Protein AF-A0A1N6IG06-F1 (afdb_monomer_lite)

Radius of gyration: 13.68 Å; chains: 1; bounding box: 32×29×38 Å

Structure (mmCIF, N/CA/C/O backbone):
data_AF-A0A1N6IG06-F1
#
_entry.id   AF-A0A1N6IG06-F1
#
loop_
_atom_site.group_PDB
_atom_site.id
_atom_site.type_symbol
_atom_site.label_atom_id
_atom_site.label_alt_id
_atom_site.label_comp_id
_atom_site.label_asym_id
_atom_site.label_entity_id
_atom_site.label_seq_id
_atom_site.pdbx_PDB_ins_code
_atom_site.Cartn_x
_atom_site.Cartn_y
_atom_site.Cartn_z
_atom_site.occupancy
_atom_site.B_iso_or_equiv
_atom_site.auth_seq_id
_atom_site.auth_comp_id
_atom_site.auth_asym_id
_atom_site.auth_atom_id
_atom_site.pdbx_PDB_model_num
ATOM 1 N N . MET A 1 1 ? 10.650 4.944 13.642 1.00 57.78 1 MET A N 1
ATOM 2 C CA . MET A 1 1 ? 10.786 3.535 14.084 1.00 57.78 1 MET A CA 1
ATOM 3 C C . MET A 1 1 ? 9.540 2.705 13.784 1.00 57.78 1 MET A C 1
ATOM 5 O O . MET A 1 1 ? 9.712 1.611 13.272 1.00 57.78 1 MET A O 1
ATOM 9 N N . ALA A 1 2 ? 8.315 3.197 14.027 1.00 65.06 2 ALA A N 1
ATOM 10 C CA . ALA A 1 2 ? 7.088 2.453 13.696 1.00 65.06 2 ALA A CA 1
ATOM 11 C C . ALA A 1 2 ? 6.899 2.204 12.183 1.00 65.06 2 ALA A C 1
ATOM 13 O O . ALA A 1 2 ? 6.514 1.107 11.794 1.00 65.06 2 ALA A O 1
ATOM 14 N N . ASP A 1 3 ? 7.242 3.186 11.344 1.00 76.62 3 ASP A N 1
ATOM 15 C CA . ASP A 1 3 ? 7.084 3.079 9.886 1.00 76.62 3 ASP A CA 1
ATOM 16 C C . ASP A 1 3 ? 7.951 1.967 9.274 1.00 76.62 3 ASP A C 1
ATOM 18 O O . ASP A 1 3 ? 7.457 1.203 8.454 1.00 76.62 3 ASP A O 1
ATOM 22 N N . ASN A 1 4 ? 9.210 1.809 9.709 1.00 82.06 4 ASN A N 1
ATOM 23 C CA . ASN A 1 4 ? 10.072 0.728 9.208 1.00 82.06 4 ASN A CA 1
ATOM 24 C C . ASN A 1 4 ? 9.489 -0.648 9.527 1.00 82.06 4 ASN A C 1
ATOM 26 O O . ASN A 1 4 ? 9.347 -1.458 8.624 1.00 82.06 4 ASN A O 1
ATOM 30 N N . LYS A 1 5 ? 9.051 -0.869 10.772 1.00 88.25 5 LYS A N 1
ATOM 31 C CA . LYS A 1 5 ? 8.489 -2.163 11.173 1.00 88.25 5 LYS A CA 1
ATOM 32 C C . LYS A 1 5 ? 7.259 -2.544 10.342 1.00 88.25 5 LYS A C 1
ATOM 34 O O . LYS A 1 5 ? 7.057 -3.713 10.044 1.00 88.25 5 LYS A O 1
ATOM 39 N N . LEU A 1 6 ? 6.426 -1.569 9.975 1.00 90.06 6 LEU A N 1
ATOM 40 C CA . LEU A 1 6 ? 5.242 -1.824 9.155 1.00 90.06 6 LEU A CA 1
ATOM 41 C C . LEU A 1 6 ? 5.601 -2.135 7.692 1.00 90.06 6 LEU A C 1
ATOM 43 O O . LEU A 1 6 ? 4.911 -2.934 7.066 1.00 90.06 6 LEU A O 1
ATOM 47 N N . LEU A 1 7 ? 6.678 -1.543 7.160 1.00 90.94 7 LEU A N 1
ATOM 48 C CA . LEU A 1 7 ? 7.210 -1.911 5.843 1.00 90.94 7 LEU A CA 1
ATOM 49 C C . LEU A 1 7 ? 7.809 -3.307 5.840 1.00 90.94 7 LEU A C 1
ATOM 51 O O . LEU A 1 7 ? 7.550 -4.035 4.894 1.00 90.94 7 LEU A O 1
ATOM 55 N N . ASP A 1 8 ?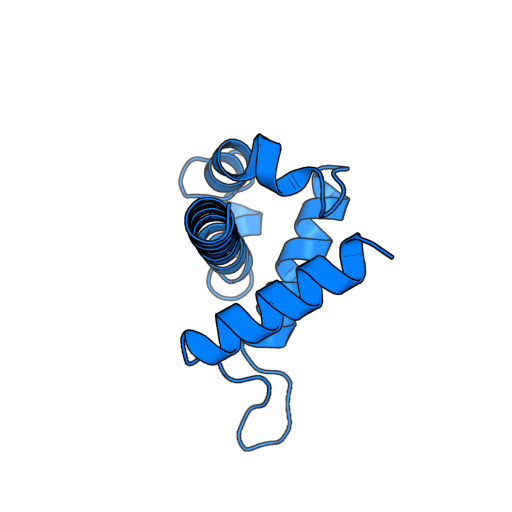 8.557 -3.670 6.882 1.00 92.06 8 ASP A N 1
ATOM 56 C CA . ASP A 1 8 ? 9.171 -4.995 6.996 1.00 92.06 8 ASP A CA 1
ATOM 57 C C . ASP A 1 8 ? 8.080 -6.082 7.013 1.00 92.06 8 ASP A C 1
ATOM 59 O O . ASP A 1 8 ? 8.134 -7.042 6.252 1.00 92.06 8 ASP A O 1
ATOM 63 N N . LEU A 1 9 ? 7.005 -5.870 7.783 1.00 93.25 9 LEU A N 1
ATOM 64 C CA . LEU A 1 9 ? 5.845 -6.771 7.797 1.00 93.25 9 LEU A CA 1
ATOM 65 C C . LEU A 1 9 ? 5.116 -6.827 6.448 1.00 93.25 9 LEU A C 1
ATOM 67 O O . LEU A 1 9 ? 4.624 -7.879 6.044 1.00 93.25 9 LEU A O 1
ATOM 71 N N . PHE A 1 10 ? 5.014 -5.696 5.750 1.00 94.38 10 PHE A N 1
ATOM 72 C CA . PHE A 1 10 ? 4.411 -5.674 4.421 1.00 94.3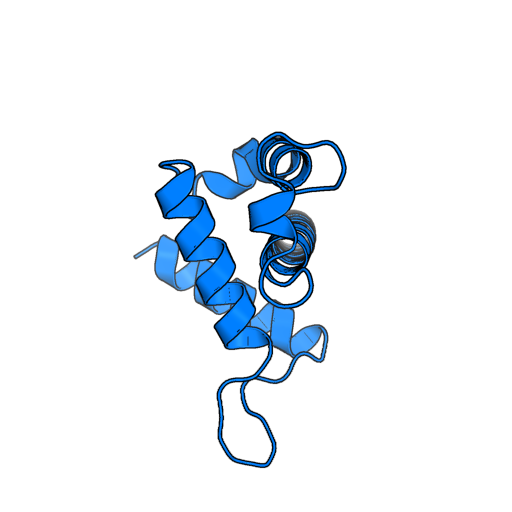8 10 PHE A CA 1
ATOM 73 C C . PHE A 1 10 ? 5.291 -6.388 3.389 1.00 94.38 10 PHE A C 1
ATOM 75 O O . PHE A 1 10 ? 4.777 -7.073 2.509 1.00 94.38 10 PHE A O 1
ATOM 82 N N . GLU A 1 11 ? 6.610 -6.252 3.501 1.00 94.38 11 GLU A N 1
ATOM 83 C CA . GLU A 1 11 ? 7.585 -6.960 2.680 1.00 94.38 11 GLU A CA 1
ATOM 84 C C . GLU A 1 11 ? 7.451 -8.475 2.850 1.00 94.38 11 GLU A C 1
ATOM 86 O O . GLU A 1 11 ? 7.279 -9.179 1.854 1.00 94.38 11 GLU A O 1
ATOM 91 N N . GLU A 1 12 ? 7.434 -8.956 4.095 1.00 94.00 12 GLU A N 1
ATOM 92 C CA . GLU A 1 12 ? 7.190 -10.364 4.427 1.00 94.00 12 GLU A CA 1
ATOM 93 C C . GLU A 1 12 ? 5.853 -10.851 3.851 1.00 94.00 12 GLU A C 1
ATOM 95 O O . GLU A 1 12 ? 5.807 -11.867 3.162 1.00 94.00 12 GLU A O 1
ATOM 100 N N . PHE A 1 13 ? 4.777 -10.074 4.016 1.00 95.00 13 PHE A N 1
ATOM 101 C CA . PHE A 1 13 ? 3.467 -10.406 3.451 1.00 95.00 13 PHE A CA 1
ATOM 102 C C . PHE A 1 13 ? 3.487 -10.547 1.921 1.00 95.00 13 PHE A C 1
ATOM 104 O O . PHE A 1 13 ? 2.836 -11.433 1.360 1.00 95.00 13 PHE A O 1
ATOM 111 N N . LEU A 1 14 ? 4.215 -9.678 1.213 1.00 94.50 14 LEU A N 1
ATOM 112 C CA . LEU A 1 14 ? 4.331 -9.774 -0.241 1.00 94.50 14 LEU A CA 1
ATOM 113 C C . LEU A 1 14 ? 5.112 -11.027 -0.659 1.00 94.50 14 LEU A C 1
ATOM 115 O O . LEU A 1 14 ? 4.741 -11.670 -1.643 1.00 94.50 14 LEU A O 1
ATOM 119 N N . ILE A 1 15 ? 6.159 -11.386 0.082 1.00 94.00 15 ILE A N 1
ATOM 120 C CA . ILE A 1 15 ? 6.926 -12.614 -0.155 1.00 94.00 15 ILE A CA 1
ATOM 121 C C . ILE A 1 15 ? 6.034 -13.845 0.057 1.00 94.00 15 ILE A C 1
ATOM 123 O O . ILE A 1 15 ? 6.008 -14.722 -0.806 1.00 94.00 15 ILE A O 1
ATOM 127 N N . ASP A 1 16 ? 5.228 -13.863 1.120 1.00 92.31 16 ASP A N 1
ATOM 128 C CA . ASP A 1 16 ? 4.261 -14.933 1.407 1.00 92.31 16 ASP A CA 1
ATOM 129 C C . ASP A 1 16 ? 3.171 -15.050 0.330 1.00 92.31 16 ASP A C 1
ATOM 131 O O . ASP A 1 16 ? 2.704 -16.144 0.011 1.00 92.31 16 ASP A O 1
ATOM 135 N N . CYS A 1 17 ? 2.804 -13.933 -0.306 1.00 90.06 17 CYS A N 1
ATOM 136 C CA . CYS A 1 17 ? 1.921 -13.919 -1.476 1.00 90.06 17 CYS A CA 1
ATOM 137 C C . CYS A 1 17 ? 2.595 -14.429 -2.768 1.00 90.06 17 CYS A C 1
ATOM 139 O O . CYS A 1 17 ? 1.947 -14.478 -3.816 1.00 90.06 17 CYS A O 1
ATOM 141 N N . GLY A 1 18 ? 3.883 -14.785 -2.722 1.00 92.56 18 GLY A N 1
ATOM 142 C CA . GLY A 1 18 ? 4.656 -15.306 -3.849 1.00 92.56 18 GLY A CA 1
ATOM 143 C C . GLY A 1 18 ? 5.320 -14.237 -4.722 1.00 92.56 18 GLY A C 1
ATOM 144 O O . GLY A 1 18 ? 5.808 -14.554 -5.810 1.00 92.56 18 GLY A O 1
ATOM 145 N N . TYR A 1 19 ? 5.353 -12.972 -4.291 1.00 92.00 19 TYR A N 1
ATOM 146 C CA . TYR A 1 19 ? 6.064 -11.925 -5.024 1.00 92.00 19 TYR A CA 1
ATOM 147 C C . TYR A 1 19 ? 7.576 -12.030 -4.805 1.00 92.00 19 TYR A C 1
ATOM 149 O O . TYR A 1 19 ? 8.060 -12.250 -3.699 1.00 92.00 19 TYR A O 1
ATOM 157 N N . SER A 1 20 ? 8.354 -11.825 -5.868 1.00 88.62 20 SER A N 1
ATOM 158 C CA . SER A 1 20 ? 9.817 -11.896 -5.787 1.00 88.62 20 SER A CA 1
ATOM 159 C C . SER A 1 20 ? 10.439 -10.555 -5.387 1.00 88.62 20 SER A C 1
ATOM 161 O O . SER A 1 20 ? 10.015 -9.494 -5.860 1.00 88.62 20 SER A O 1
ATOM 163 N N . GLN A 1 21 ? 11.503 -10.604 -4.581 1.00 89.00 21 GLN A N 1
ATOM 164 C CA . GLN A 1 21 ? 12.350 -9.444 -4.268 1.00 89.00 21 GLN A CA 1
ATOM 165 C C . GLN A 1 21 ? 13.295 -9.092 -5.421 1.00 89.00 21 GLN A C 1
ATOM 167 O O . GLN A 1 21 ? 13.454 -7.920 -5.766 1.00 89.00 21 GLN A O 1
ATOM 172 N N . VAL A 1 22 ? 13.869 -10.110 -6.068 1.00 88.50 22 VAL A N 1
ATOM 173 C CA . VAL A 1 22 ? 14.809 -9.970 -7.186 1.00 88.50 22 VAL A CA 1
ATOM 174 C C . VAL A 1 22 ? 14.357 -10.777 -8.398 1.00 88.50 22 VAL A C 1
ATOM 176 O O . VAL A 1 22 ? 13.670 -11.789 -8.283 1.00 88.50 22 VAL A O 1
ATOM 179 N N . THR A 1 23 ? 14.726 -10.302 -9.579 1.00 85.56 23 THR A N 1
ATOM 180 C CA . THR A 1 23 ? 14.626 -11.053 -10.836 1.00 85.56 23 THR A CA 1
ATOM 181 C C . THR A 1 23 ? 15.813 -12.019 -10.965 1.00 85.56 23 THR A C 1
ATOM 183 O O . THR A 1 23 ? 16.831 -11.811 -10.299 1.00 85.56 23 THR A O 1
ATOM 186 N N . PRO A 1 24 ? 15.761 -13.029 -11.857 1.00 81.56 24 PRO A N 1
ATOM 187 C CA . PRO A 1 24 ? 16.904 -13.915 -12.115 1.00 81.56 24 PRO A CA 1
ATOM 188 C C . PRO A 1 24 ? 18.194 -13.179 -12.517 1.00 81.56 24 PRO A C 1
ATOM 190 O O . PRO A 1 24 ? 19.289 -13.689 -12.310 1.00 81.56 24 PRO A O 1
ATOM 193 N N . SER A 1 25 ? 18.073 -11.966 -13.064 1.00 83.69 25 SER A N 1
ATOM 194 C CA . SER A 1 25 ? 19.195 -11.096 -13.444 1.00 83.69 25 SER A CA 1
ATOM 195 C C . SER A 1 25 ? 19.694 -10.187 -12.309 1.00 83.69 25 SER A C 1
ATOM 197 O O . SER A 1 25 ? 20.507 -9.303 -12.558 1.00 83.69 25 SER A O 1
ATOM 199 N N . GLY A 1 26 ? 19.197 -10.355 -11.078 1.00 81.38 26 GLY A N 1
ATOM 200 C CA . GLY A 1 26 ? 19.619 -9.581 -9.904 1.00 81.38 26 GLY A CA 1
ATOM 201 C C . GLY A 1 26 ? 19.006 -8.181 -9.784 1.00 81.38 26 GLY A C 1
ATOM 202 O O . GLY A 1 26 ? 19.393 -7.420 -8.902 1.00 81.38 26 GLY A O 1
ATOM 203 N N . LEU A 1 27 ? 18.046 -7.821 -10.644 1.00 84.00 27 LEU A N 1
ATOM 204 C CA . LEU A 1 27 ? 17.359 -6.525 -10.578 1.00 84.00 27 LEU A CA 1
ATOM 205 C C . LEU A 1 27 ? 16.168 -6.557 -9.604 1.00 84.00 27 LEU A C 1
ATOM 207 O O . LEU A 1 27 ? 15.530 -7.609 -9.497 1.00 84.00 27 LEU A O 1
ATOM 211 N N . PRO A 1 28 ? 15.810 -5.423 -8.966 1.00 82.19 28 PRO A N 1
ATOM 212 C CA . PRO A 1 28 ? 14.621 -5.312 -8.121 1.00 82.19 28 PRO A CA 1
ATOM 213 C C . PRO A 1 28 ? 13.343 -5.756 -8.847 1.00 82.19 28 PRO A C 1
ATOM 215 O O . PRO A 1 28 ? 13.011 -5.245 -9.918 1.00 82.19 28 PRO A O 1
ATOM 218 N N . SER A 1 29 ? 12.619 -6.700 -8.251 1.00 89.44 29 SER A N 1
ATOM 219 C CA . SER A 1 29 ? 11.359 -7.228 -8.781 1.00 89.44 29 SER A CA 1
ATOM 220 C C . SER A 1 29 ? 10.158 -6.570 -8.083 1.00 89.44 29 SER A C 1
ATOM 222 O O . SER A 1 29 ? 10.192 -5.380 -7.772 1.00 89.44 29 SER A O 1
ATOM 224 N N . THR A 1 30 ? 9.069 -7.306 -7.872 1.00 90.25 30 THR A N 1
ATOM 225 C CA . THR A 1 30 ? 7.758 -6.746 -7.516 1.00 90.25 30 THR A CA 1
ATOM 226 C C . THR A 1 30 ? 7.708 -6.208 -6.086 1.00 90.25 30 THR A C 1
ATOM 228 O O . THR A 1 30 ? 7.156 -5.133 -5.862 1.00 90.25 30 THR A O 1
ATOM 231 N N . VAL A 1 31 ? 8.329 -6.900 -5.127 1.00 93.19 31 VAL A N 1
ATOM 232 C CA . VAL A 1 31 ? 8.329 -6.498 -3.708 1.00 93.19 31 VAL A CA 1
ATOM 233 C C . VAL A 1 31 ? 8.894 -5.079 -3.501 1.00 93.19 31 VAL A C 1
ATOM 235 O O . VAL A 1 31 ? 8.154 -4.208 -3.033 1.00 93.19 31 VAL A O 1
ATOM 238 N N . PRO A 1 32 ? 10.142 -4.766 -3.911 1.00 91.69 32 PRO A N 1
ATOM 239 C CA . PRO A 1 32 ? 10.692 -3.420 -3.736 1.00 91.69 32 PRO A CA 1
ATOM 240 C C . PRO A 1 32 ? 9.939 -2.357 -4.549 1.00 91.69 32 PRO A C 1
ATOM 242 O O . PRO A 1 32 ? 9.845 -1.206 -4.117 1.00 91.69 32 PRO A O 1
ATOM 245 N N . GLN A 1 33 ? 9.359 -2.721 -5.700 1.00 92.81 33 GLN A N 1
ATOM 246 C CA . GLN A 1 33 ? 8.527 -1.803 -6.484 1.00 92.81 33 GLN A CA 1
ATOM 247 C C . GLN A 1 33 ? 7.255 -1.403 -5.731 1.00 92.81 33 GLN A C 1
ATOM 249 O O . GLN A 1 33 ? 6.893 -0.224 -5.726 1.00 92.81 33 GLN A O 1
ATOM 254 N N . TYR A 1 34 ? 6.599 -2.351 -5.061 1.00 94.88 34 TYR A N 1
ATOM 255 C CA . TYR A 1 34 ? 5.380 -2.083 -4.299 1.00 94.88 34 TYR A CA 1
ATOM 256 C C . TYR A 1 34 ? 5.677 -1.247 -3.056 1.00 94.88 34 TYR A C 1
ATOM 258 O O . TYR A 1 34 ? 4.988 -0.257 -2.816 1.00 94.88 34 TYR A O 1
ATOM 266 N N . ILE A 1 35 ? 6.752 -1.556 -2.327 1.00 94.44 35 ILE A N 1
ATOM 267 C CA . ILE A 1 35 ? 7.210 -0.743 -1.189 1.00 94.44 35 ILE A CA 1
ATOM 268 C C . ILE A 1 35 ? 7.463 0.707 -1.620 1.00 94.44 35 ILE A C 1
ATOM 270 O O . ILE A 1 35 ? 7.014 1.650 -0.963 1.00 94.44 35 ILE A O 1
ATOM 274 N N . HIS A 1 36 ? 8.152 0.905 -2.747 1.00 93.62 36 HIS A N 1
ATOM 275 C CA . HIS A 1 36 ? 8.418 2.241 -3.281 1.00 93.62 36 HIS A CA 1
ATOM 276 C C . HIS A 1 36 ? 7.140 2.973 -3.701 1.00 93.62 36 HIS A C 1
ATOM 278 O O . HIS A 1 36 ? 7.001 4.171 -3.454 1.00 93.62 36 HIS A O 1
ATOM 284 N N . ALA A 1 37 ? 6.186 2.262 -4.305 1.00 94.69 37 ALA A N 1
ATOM 285 C CA . ALA A 1 37 ? 4.899 2.830 -4.684 1.00 94.69 37 ALA A CA 1
ATOM 286 C C . ALA A 1 37 ? 4.102 3.318 -3.464 1.00 94.69 37 ALA A C 1
ATOM 288 O O . ALA A 1 37 ? 3.586 4.434 -3.491 1.00 94.69 37 ALA A O 1
ATOM 289 N N . ILE A 1 38 ? 4.060 2.541 -2.376 1.00 95.25 38 ILE A N 1
ATOM 290 C CA . ILE A 1 38 ? 3.383 2.950 -1.137 1.00 95.25 38 ILE A CA 1
ATOM 291 C C . ILE A 1 38 ? 4.027 4.205 -0.543 1.00 95.25 38 ILE A C 1
ATOM 293 O O . ILE A 1 38 ? 3.315 5.159 -0.233 1.00 95.25 38 ILE A O 1
ATOM 297 N N . LYS A 1 39 ? 5.363 4.258 -0.462 1.00 94.25 39 LYS A N 1
ATOM 298 C CA . LYS A 1 39 ? 6.082 5.452 0.018 1.00 94.25 39 LYS A CA 1
ATOM 299 C C . LYS A 1 39 ? 5.746 6.693 -0.810 1.00 94.25 39 LYS A C 1
ATOM 301 O O . LYS A 1 39 ? 5.412 7.732 -0.252 1.00 94.25 39 LYS A O 1
ATOM 306 N N . LYS A 1 40 ? 5.741 6.567 -2.140 1.00 94.00 40 LYS A N 1
ATOM 307 C CA . LYS A 1 40 ? 5.351 7.665 -3.037 1.00 94.00 40 LYS A CA 1
ATOM 308 C C . LYS A 1 40 ? 3.925 8.150 -2.797 1.00 94.00 40 LYS A C 1
ATOM 310 O O . LYS A 1 40 ? 3.680 9.351 -2.865 1.00 94.00 40 LYS A O 1
ATOM 315 N N . VAL A 1 41 ? 2.985 7.241 -2.543 1.00 95.06 41 VAL A N 1
ATOM 316 C CA . VAL A 1 41 ? 1.597 7.620 -2.245 1.00 95.06 41 VAL A CA 1
ATOM 317 C C . VAL A 1 41 ? 1.506 8.314 -0.888 1.00 95.06 41 VAL A C 1
ATOM 319 O O . VAL A 1 41 ? 0.834 9.337 -0.790 1.00 95.06 41 VAL A O 1
ATOM 322 N N . CYS A 1 42 ? 2.218 7.824 0.131 1.00 94.50 42 CYS A N 1
ATOM 323 C CA . CYS A 1 42 ? 2.338 8.502 1.423 1.00 94.50 42 CYS A CA 1
ATOM 324 C C . CYS A 1 42 ? 2.807 9.955 1.257 1.00 94.50 42 CYS A C 1
ATOM 326 O O . CYS A 1 42 ? 2.150 10.873 1.751 1.00 94.50 42 CYS A O 1
ATOM 328 N N . ASP A 1 43 ? 3.867 10.173 0.478 1.00 94.44 43 ASP A N 1
ATOM 329 C CA . ASP A 1 43 ? 4.390 11.512 0.195 1.00 94.44 43 ASP A CA 1
ATOM 330 C C . ASP A 1 43 ? 3.376 12.376 -0.579 1.00 94.44 43 ASP A C 1
ATOM 332 O O . ASP A 1 43 ? 3.149 13.540 -0.239 1.00 94.44 43 ASP A O 1
ATOM 336 N N . ALA A 1 44 ? 2.718 11.805 -1.594 1.00 94.06 44 ALA 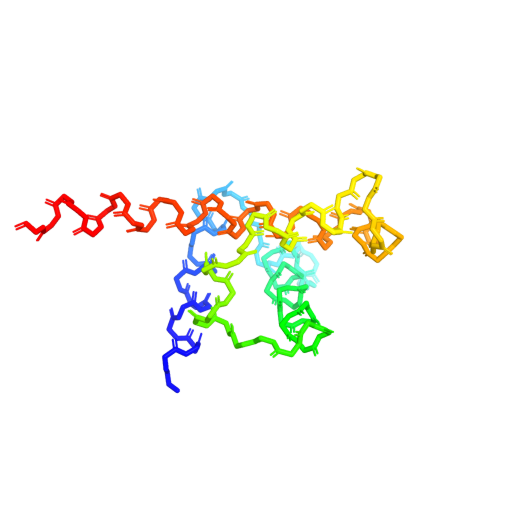A N 1
ATOM 337 C CA . ALA A 1 44 ? 1.760 12.512 -2.447 1.00 94.06 44 ALA A CA 1
ATOM 338 C C . ALA A 1 44 ? 0.450 12.888 -1.730 1.00 94.06 44 ALA A C 1
ATOM 340 O O . ALA A 1 44 ? -0.156 13.910 -2.055 1.00 94.06 44 ALA A O 1
ATOM 341 N N . GLU A 1 45 ? -0.009 12.069 -0.782 1.00 94.75 45 GLU A N 1
ATOM 342 C CA . GLU A 1 45 ? -1.203 12.329 0.036 1.00 94.75 45 GLU A CA 1
ATOM 343 C C . GLU A 1 45 ? -0.869 13.045 1.352 1.00 94.75 45 GLU A C 1
ATOM 345 O O . GLU A 1 45 ? -1.781 13.417 2.089 1.00 94.75 45 GLU A O 1
ATOM 350 N N . ARG A 1 46 ? 0.423 13.258 1.651 1.00 94.25 46 ARG A N 1
ATOM 351 C CA . ARG A 1 46 ? 0.920 13.791 2.931 1.00 94.25 46 ARG A CA 1
ATOM 352 C C . ARG A 1 46 ? 0.408 12.996 4.136 1.00 94.25 46 ARG A C 1
ATOM 354 O O . ARG A 1 46 ? 0.020 13.565 5.157 1.00 94.25 46 ARG A O 1
ATOM 361 N N . VAL A 1 47 ? 0.419 11.672 4.014 1.00 93.56 47 VAL A N 1
ATOM 362 C CA . VAL A 1 47 ? 0.068 10.735 5.088 1.00 93.56 47 VAL A CA 1
ATOM 363 C C . VAL A 1 47 ? 1.289 9.906 5.454 1.00 93.56 47 VAL A C 1
ATOM 365 O O . VAL A 1 47 ? 2.099 9.568 4.596 1.00 93.56 47 VAL A O 1
ATOM 368 N N . SER A 1 48 ? 1.434 9.555 6.727 1.00 91.94 48 SER A N 1
ATOM 369 C CA . SER A 1 48 ? 2.476 8.622 7.141 1.00 91.94 48 SER A CA 1
ATOM 370 C C . SER A 1 48 ? 2.020 7.187 6.912 1.00 91.94 48 SER A C 1
ATOM 372 O O . SER A 1 48 ? 0.829 6.891 6.786 1.00 91.94 48 SER A O 1
ATOM 374 N N . LEU A 1 49 ? 2.975 6.265 6.892 1.00 90.81 49 LEU A N 1
ATOM 375 C CA . LEU A 1 49 ? 2.677 4.859 6.660 1.00 90.81 49 LEU A CA 1
ATOM 376 C C . LEU A 1 49 ? 1.758 4.267 7.743 1.00 90.81 49 LEU A C 1
ATOM 378 O O . LEU A 1 49 ? 0.909 3.435 7.444 1.00 90.81 49 LEU A O 1
ATOM 382 N N . ILE A 1 50 ? 1.877 4.741 8.987 1.00 90.06 50 ILE A N 1
ATOM 383 C CA . ILE A 1 50 ? 1.006 4.346 10.105 1.00 90.06 50 ILE A CA 1
ATOM 384 C C . ILE A 1 50 ? -0.410 4.935 10.023 1.00 90.06 50 ILE A C 1
ATOM 386 O O . ILE A 1 50 ? -1.335 4.385 10.621 1.00 90.06 50 ILE A O 1
ATOM 390 N N . THR A 1 51 ? -0.607 6.061 9.326 1.00 91.50 51 THR A N 1
ATOM 391 C CA . THR A 1 51 ? -1.937 6.672 9.170 1.00 91.50 51 THR A CA 1
ATOM 392 C C . THR A 1 51 ? -2.628 6.238 7.888 1.00 91.50 51 THR A C 1
ATOM 394 O O . THR A 1 51 ? -3.857 6.197 7.875 1.00 91.50 51 THR A O 1
ATOM 397 N N . LEU A 1 52 ? -1.870 5.827 6.867 1.00 92.94 52 LEU A N 1
ATOM 398 C CA . LEU A 1 52 ? -2.393 5.294 5.610 1.00 92.94 52 LEU A CA 1
ATOM 399 C C . LEU A 1 52 ? -3.453 4.184 5.807 1.00 92.94 52 LEU A C 1
ATOM 401 O O . LEU A 1 52 ? -4.505 4.284 5.180 1.00 92.94 52 LEU A O 1
ATOM 405 N N . PRO A 1 53 ? -3.286 3.192 6.708 1.00 93.25 53 PRO A N 1
ATOM 406 C CA . PRO A 1 53 ? -4.306 2.180 6.997 1.00 93.25 53 PRO A CA 1
ATOM 407 C C . PRO A 1 53 ? -5.687 2.742 7.353 1.00 93.25 53 PRO A C 1
ATOM 409 O O . PRO A 1 53 ? -6.700 2.130 7.037 1.00 93.25 53 PRO A O 1
ATOM 412 N N . LYS A 1 54 ? -5.754 3.920 7.987 1.00 93.12 54 LYS A N 1
ATOM 413 C CA . LYS A 1 54 ? -7.020 4.536 8.422 1.00 93.12 54 LYS A CA 1
ATOM 414 C C . LYS A 1 54 ? -7.834 5.105 7.261 1.00 93.12 54 LYS A C 1
ATOM 416 O O . LYS A 1 54 ? -9.033 5.320 7.407 1.00 93.12 54 LYS A O 1
ATOM 421 N N . CYS A 1 55 ? -7.187 5.387 6.135 1.00 94.81 55 CYS A N 1
ATOM 422 C CA . CYS A 1 55 ? -7.813 5.962 4.948 1.00 94.81 55 CYS A CA 1
ATOM 423 C C . CYS A 1 55 ? -7.541 5.145 3.679 1.00 94.81 55 CYS A C 1
ATOM 425 O O . CYS A 1 55 ? -7.837 5.625 2.584 1.00 94.81 55 CYS A O 1
ATOM 427 N N . ILE A 1 56 ? -7.018 3.919 3.805 1.00 95.38 56 ILE A N 1
ATOM 428 C CA . ILE A 1 56 ? -6.537 3.125 2.670 1.00 95.38 56 ILE A CA 1
ATOM 429 C C . ILE A 1 56 ? -7.621 2.910 1.613 1.00 95.38 56 ILE A C 1
ATOM 431 O O . ILE A 1 56 ? -7.348 3.095 0.434 1.00 95.38 56 ILE A O 1
ATOM 435 N N . ASP A 1 57 ? -8.869 2.657 2.011 1.00 94.88 57 ASP A N 1
ATOM 436 C CA . ASP A 1 57 ? -9.984 2.480 1.072 1.00 94.88 57 ASP A CA 1
ATOM 437 C C . ASP A 1 57 ? -10.275 3.742 0.250 1.00 94.88 57 ASP A C 1
ATOM 439 O O . ASP A 1 57 ? -10.634 3.668 -0.926 1.00 94.88 57 ASP A O 1
ATOM 443 N N . GLN A 1 58 ? -10.122 4.921 0.859 1.00 96.19 58 GLN A N 1
ATOM 444 C CA . GLN A 1 58 ? -10.300 6.196 0.164 1.00 96.19 58 GLN A CA 1
ATOM 445 C C . GLN A 1 58 ? -9.138 6.443 -0.796 1.00 96.19 58 GLN A C 1
ATOM 447 O O . GLN A 1 58 ? -9.362 6.847 -1.933 1.00 96.19 58 GLN A O 1
ATOM 452 N N . ILE A 1 59 ? -7.909 6.156 -0.360 1.00 96.56 59 ILE A N 1
ATOM 453 C CA . ILE A 1 59 ? -6.723 6.273 -1.207 1.00 96.56 59 ILE A CA 1
ATOM 454 C C . ILE A 1 59 ? -6.815 5.313 -2.393 1.00 96.56 59 ILE A C 1
ATOM 456 O O . ILE A 1 59 ? -6.645 5.754 -3.521 1.00 96.56 59 ILE A O 1
ATOM 460 N N . VAL A 1 60 ? -7.178 4.044 -2.192 1.00 96.75 60 VAL A N 1
ATOM 461 C CA . VAL A 1 60 ? -7.384 3.088 -3.292 1.00 96.75 60 VAL A CA 1
ATOM 462 C C . VAL A 1 60 ? -8.362 3.662 -4.315 1.00 96.75 60 VAL A C 1
ATOM 464 O O . VAL A 1 60 ? -8.010 3.743 -5.486 1.00 96.75 60 VAL A O 1
ATOM 467 N N . LYS A 1 61 ? -9.529 4.168 -3.891 1.00 96.69 61 LYS A N 1
ATOM 468 C CA . LYS A 1 61 ? -10.522 4.774 -4.801 1.00 96.69 61 LYS A CA 1
ATOM 469 C C . LYS A 1 61 ? -9.979 5.950 -5.615 1.00 96.69 61 LYS A C 1
ATOM 471 O O . LYS A 1 61 ? -10.363 6.103 -6.767 1.00 96.69 61 LYS A O 1
ATOM 476 N N . LYS A 1 62 ? -9.094 6.775 -5.047 1.00 96.69 62 LYS A N 1
ATOM 477 C CA . LYS A 1 62 ? -8.479 7.897 -5.777 1.00 96.69 62 LYS A CA 1
ATOM 478 C C . LYS A 1 62 ? -7.565 7.432 -6.908 1.00 96.69 62 LYS A C 1
ATOM 480 O O . LYS A 1 62 ? -7.506 8.103 -7.931 1.00 96.69 62 LYS A O 1
ATOM 485 N N . TYR A 1 63 ? -6.837 6.334 -6.715 1.00 96.88 63 TYR A N 1
ATOM 486 C CA . TYR A 1 63 ? -5.857 5.821 -7.682 1.00 96.88 63 TYR A CA 1
ATOM 487 C C . TYR A 1 63 ? -6.428 4.719 -8.587 1.00 96.88 63 TYR A C 1
ATOM 489 O O . TYR A 1 63 ? -5.779 4.346 -9.563 1.00 96.88 63 TYR A O 1
ATOM 497 N N . ASP A 1 64 ? -7.606 4.178 -8.273 1.00 95.88 64 ASP A N 1
ATOM 498 C CA . ASP A 1 64 ? -8.290 3.184 -9.100 1.00 95.88 64 ASP A CA 1
ATOM 499 C C . ASP A 1 64 ? -8.986 3.823 -10.313 1.00 95.88 64 ASP A C 1
ATOM 501 O O . ASP A 1 64 ? -8.982 5.043 -10.499 1.00 95.88 64 ASP A O 1
ATOM 505 N N . VAL A 1 65 ? -9.584 2.982 -11.156 1.00 94.44 65 VAL A N 1
ATOM 506 C CA . VAL A 1 65 ? -10.345 3.417 -12.336 1.00 94.44 65 VAL A CA 1
ATOM 507 C C . VAL A 1 65 ? -11.486 4.362 -11.936 1.00 94.44 65 VAL A C 1
ATOM 509 O O . VAL A 1 65 ? -12.296 4.037 -11.070 1.00 94.44 65 VAL A O 1
ATOM 512 N N . GLY A 1 66 ? -11.563 5.522 -12.591 1.00 93.00 66 GLY A N 1
ATOM 513 C CA . GLY A 1 66 ? -12.523 6.590 -12.311 1.00 93.00 66 GLY A CA 1
ATOM 514 C C . GLY A 1 66 ? -12.104 7.545 -11.188 1.00 93.00 66 GLY A C 1
ATOM 515 O O . GLY A 1 66 ? -12.850 8.475 -10.880 1.00 93.00 66 GLY A O 1
ATOM 516 N N . GLY A 1 67 ? -10.939 7.334 -10.569 1.00 95.00 67 GLY A N 1
ATOM 517 C CA . GLY A 1 67 ? -10.408 8.185 -9.509 1.00 95.00 67 GLY A CA 1
ATOM 518 C C . GLY A 1 67 ? -9.629 9.404 -10.019 1.00 95.00 67 GLY A C 1
ATOM 519 O O . GLY A 1 67 ? -9.077 9.411 -11.119 1.00 95.00 67 GLY A O 1
ATOM 520 N N . GLU A 1 68 ? -9.511 10.436 -9.177 1.00 95.69 68 GLU A N 1
ATOM 521 C CA . GLU A 1 68 ? -8.780 11.681 -9.491 1.00 95.69 68 GLU A CA 1
ATOM 522 C C . GLU A 1 68 ? -7.286 11.473 -9.817 1.00 95.69 68 GLU A C 1
ATOM 524 O O . GLU A 1 68 ? -6.663 12.312 -10.468 1.00 95.69 68 GLU A O 1
ATOM 529 N N . LYS A 1 69 ? -6.704 10.349 -9.384 1.00 95.31 69 LYS A N 1
ATOM 530 C CA . LYS A 1 69 ? -5.299 9.963 -9.578 1.00 95.31 69 LYS A CA 1
ATOM 531 C C . LYS A 1 69 ? -5.149 8.655 -10.358 1.00 95.31 69 LYS A C 1
ATOM 533 O O . LYS A 1 69 ? -4.087 8.034 -10.306 1.00 95.31 69 LYS A O 1
ATOM 538 N N . GLU A 1 70 ? -6.160 8.261 -11.134 1.00 94.94 70 GLU A N 1
ATOM 539 C CA . GLU A 1 70 ? -6.141 7.048 -11.965 1.00 94.94 70 GLU A CA 1
ATOM 540 C C . GLU A 1 70 ? -4.879 6.949 -12.841 1.00 94.94 70 GLU A C 1
ATOM 542 O O . GLU A 1 70 ? -4.243 5.897 -12.917 1.00 94.94 70 GLU A O 1
ATOM 547 N N . LEU A 1 71 ? -4.472 8.055 -13.478 1.00 93.62 71 LEU A N 1
ATOM 548 C CA . LEU A 1 71 ? -3.283 8.084 -14.338 1.00 93.62 71 LEU A CA 1
ATOM 549 C C . LEU A 1 71 ? -2.001 7.735 -13.573 1.00 93.62 71 LEU A C 1
ATOM 551 O O . LEU A 1 71 ? -1.132 7.054 -14.113 1.00 93.62 71 LEU A O 1
ATOM 555 N N . VAL A 1 72 ? -1.895 8.172 -12.315 1.00 93.88 72 VAL A N 1
ATOM 556 C CA . VAL A 1 72 ? -0.779 7.821 -11.427 1.00 93.88 72 VAL A CA 1
ATOM 557 C C . VAL A 1 72 ? -0.900 6.361 -10.992 1.00 93.88 72 VAL A C 1
ATOM 559 O O . VAL A 1 72 ? 0.083 5.628 -11.028 1.00 93.88 72 VAL A O 1
ATOM 562 N N . GLY A 1 73 ? -2.113 5.910 -10.660 1.00 91.81 73 GLY A N 1
ATOM 563 C CA . GLY A 1 73 ? -2.408 4.517 -10.321 1.00 91.81 73 GLY A CA 1
ATOM 564 C C . GLY A 1 73 ? -1.969 3.524 -11.401 1.00 91.81 73 GLY A C 1
ATOM 565 O O . GLY A 1 73 ? -1.391 2.483 -11.084 1.00 91.81 73 GLY A O 1
ATOM 566 N N . LYS A 1 74 ? -2.175 3.880 -12.675 1.00 93.06 74 LYS A N 1
ATOM 567 C CA . LYS A 1 74 ? -1.821 3.082 -13.863 1.00 93.06 74 LYS A CA 1
ATOM 568 C C . LYS A 1 74 ? -0.328 3.076 -14.216 1.00 93.06 74 LYS A C 1
ATOM 570 O O . LYS A 1 74 ? 0.080 2.306 -15.090 1.00 93.06 74 LYS A O 1
ATOM 575 N N . GLN A 1 75 ? 0.506 3.886 -13.561 1.00 91.19 75 GLN A N 1
ATOM 576 C CA . GLN A 1 75 ? 1.941 3.932 -13.856 1.00 91.19 75 GLN A CA 1
ATOM 577 C C . GLN A 1 75 ? 2.627 2.583 -13.621 1.00 91.19 75 GLN A C 1
ATOM 579 O O . GLN A 1 75 ? 2.308 1.850 -12.683 1.00 91.19 75 GLN A O 1
ATOM 584 N N . GLY A 1 76 ? 3.599 2.272 -14.486 1.00 83.75 76 GLY A N 1
ATOM 585 C CA . GLY A 1 76 ? 4.373 1.034 -14.400 1.00 83.75 76 GLY A CA 1
ATOM 5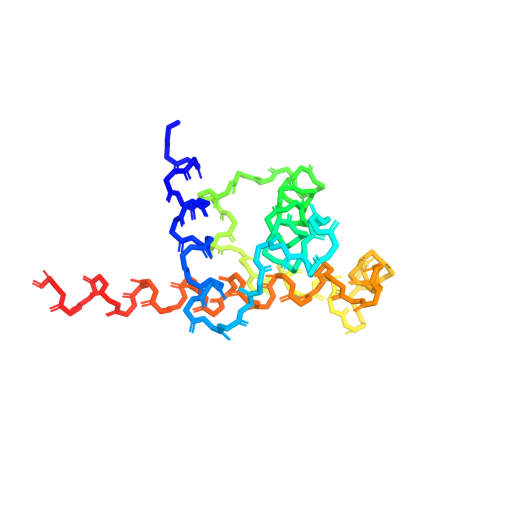86 C C . GLY A 1 76 ? 3.483 -0.202 -14.483 1.00 83.75 76 GLY A C 1
ATOM 587 O O . GLY A 1 76 ? 3.585 -1.073 -13.632 1.00 83.75 76 GLY A O 1
ATOM 588 N N . HIS A 1 77 ? 2.566 -0.254 -15.452 1.00 89.44 77 HIS A N 1
ATOM 589 C CA . HIS A 1 77 ? 1.630 -1.373 -15.613 1.00 89.44 77 HIS A CA 1
ATOM 590 C C . HIS A 1 77 ? 0.734 -1.584 -14.374 1.00 89.44 77 HIS A C 1
ATOM 592 O O . HIS A 1 77 ? 0.611 -2.685 -13.835 1.00 89.44 77 HIS A O 1
ATOM 598 N N . SER A 1 78 ? 0.121 -0.493 -13.903 1.00 92.31 78 SER A N 1
ATOM 599 C CA . SER A 1 78 ? -0.752 -0.479 -12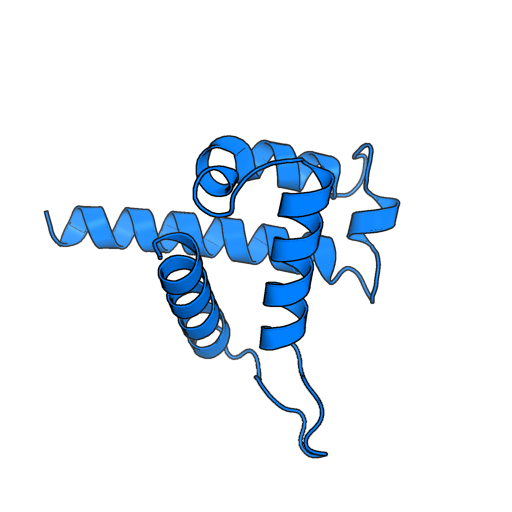.718 1.00 92.31 78 SER A CA 1
ATOM 600 C C . SER A 1 78 ? -0.050 -0.851 -11.407 1.00 92.31 78 SER A C 1
ATOM 602 O O . SER A 1 78 ? -0.699 -1.279 -10.453 1.00 92.31 78 SER A O 1
ATOM 604 N N . THR A 1 79 ? 1.273 -0.667 -11.328 1.00 93.44 79 THR A N 1
ATOM 605 C CA . THR A 1 79 ? 2.061 -0.981 -10.125 1.00 93.44 79 THR A CA 1
ATOM 606 C C . THR A 1 79 ? 1.545 -0.232 -8.902 1.00 93.44 79 THR A C 1
ATOM 608 O O . THR A 1 79 ? 1.402 -0.834 -7.844 1.00 93.44 79 THR A O 1
ATOM 611 N N . VAL A 1 80 ? 1.220 1.059 -9.035 1.00 95.00 80 VAL A N 1
ATOM 612 C CA . VAL A 1 80 ? 0.804 1.882 -7.888 1.00 95.00 80 VAL A CA 1
ATOM 613 C C . VAL A 1 80 ? -0.536 1.415 -7.326 1.00 95.00 80 VAL A C 1
ATOM 615 O O . VAL A 1 80 ? -0.641 1.170 -6.125 1.00 95.00 80 VAL A O 1
ATOM 618 N N . ILE A 1 81 ? -1.550 1.234 -8.178 1.00 96.88 81 ILE A N 1
ATOM 619 C CA . ILE A 1 81 ? -2.859 0.770 -7.705 1.00 96.88 81 ILE A CA 1
ATOM 620 C C . ILE A 1 81 ? -2.802 -0.669 -7.175 1.00 96.88 81 ILE A C 1
ATOM 622 O O . ILE A 1 81 ? -3.433 -0.974 -6.163 1.00 96.88 81 ILE A O 1
ATOM 626 N N . ASN A 1 82 ? -2.009 -1.546 -7.796 1.00 96.25 82 ASN A N 1
ATOM 627 C CA . ASN A 1 82 ? -1.850 -2.922 -7.326 1.00 96.25 82 ASN A CA 1
ATOM 628 C C . ASN A 1 82 ? -1.142 -2.973 -5.968 1.00 96.25 82 ASN A C 1
ATOM 630 O O . ASN A 1 82 ? -1.577 -3.713 -5.087 1.00 96.25 82 ASN A O 1
ATOM 634 N N . ALA A 1 83 ? -0.116 -2.142 -5.762 1.00 95.88 83 ALA A N 1
ATOM 635 C CA . ALA A 1 83 ? 0.544 -2.011 -4.469 1.00 95.88 83 ALA A CA 1
ATOM 636 C C . ALA A 1 83 ? -0.438 -1.542 -3.386 1.00 95.88 83 ALA A C 1
ATOM 638 O O . ALA A 1 83 ? -0.485 -2.137 -2.313 1.00 95.88 83 ALA A O 1
ATOM 639 N N . LEU A 1 84 ? -1.269 -0.531 -3.675 1.00 96.56 84 LEU A N 1
ATOM 640 C CA . LEU A 1 84 ? -2.277 -0.026 -2.733 1.00 96.56 84 LEU A CA 1
ATOM 641 C C . LEU A 1 84 ? -3.324 -1.083 -2.366 1.00 96.56 84 LEU A C 1
ATOM 643 O O . LEU A 1 84 ? -3.661 -1.223 -1.192 1.00 96.56 84 LEU A O 1
ATOM 647 N N . LYS A 1 85 ? -3.808 -1.854 -3.347 1.00 96.31 85 LYS A N 1
ATOM 648 C CA . LYS A 1 85 ? -4.747 -2.963 -3.111 1.00 96.31 85 LYS A CA 1
ATOM 649 C C . LYS A 1 85 ? -4.118 -4.045 -2.231 1.00 96.31 85 LYS A C 1
ATOM 651 O O . LYS A 1 85 ? -4.721 -4.436 -1.235 1.00 96.31 85 LYS A O 1
ATOM 656 N N . ARG A 1 86 ? -2.872 -4.442 -2.517 1.00 96.25 86 ARG A N 1
ATOM 657 C CA . ARG A 1 86 ? -2.135 -5.404 -1.681 1.00 96.25 86 ARG A CA 1
ATOM 658 C C . ARG A 1 86 ? -1.862 -4.889 -0.279 1.00 96.25 86 ARG A C 1
ATOM 660 O O . ARG A 1 86 ? -1.957 -5.657 0.670 1.00 96.25 86 ARG A O 1
ATOM 667 N N . TYR A 1 87 ? -1.583 -3.600 -0.132 1.00 96.12 87 TYR A N 1
ATOM 668 C CA . TYR A 1 87 ? -1.434 -2.991 1.182 1.00 96.12 87 TYR A CA 1
ATOM 669 C C . TYR A 1 87 ? -2.755 -3.006 1.965 1.00 96.12 87 TYR A C 1
ATOM 671 O O . TYR A 1 87 ? -2.756 -3.3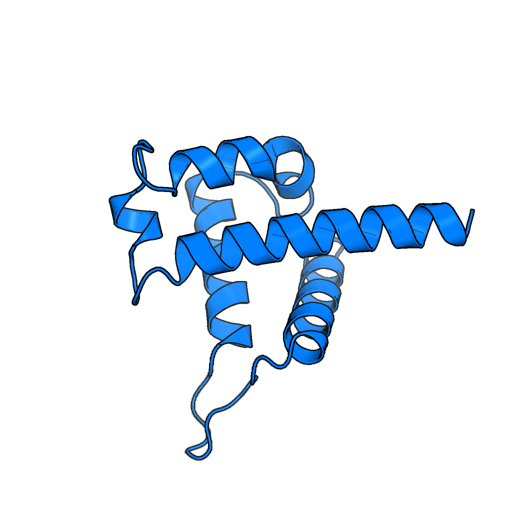21 3.149 1.00 96.12 87 TYR A O 1
ATOM 679 N N . ALA A 1 88 ? -3.896 -2.748 1.318 1.00 96.00 88 ALA A N 1
ATOM 680 C CA . ALA A 1 88 ? -5.208 -2.863 1.959 1.00 96.00 88 ALA A CA 1
ATOM 681 C C . ALA A 1 88 ? -5.494 -4.296 2.450 1.00 96.00 88 ALA A C 1
ATOM 683 O O . ALA A 1 88 ? -5.950 -4.487 3.579 1.00 96.00 88 ALA A O 1
ATOM 684 N N . GLU A 1 89 ? -5.182 -5.305 1.629 1.00 95.94 89 GLU A N 1
ATOM 685 C CA . GLU A 1 89 ? -5.294 -6.720 2.007 1.00 95.94 89 GLU A CA 1
ATOM 686 C C . GLU A 1 89 ? -4.382 -7.073 3.188 1.00 95.94 89 GLU A C 1
ATOM 688 O O . GLU A 1 89 ? -4.842 -7.683 4.152 1.00 95.94 89 GLU A O 1
ATOM 693 N N . PHE A 1 90 ? -3.125 -6.624 3.153 1.00 95.50 90 PHE A N 1
ATOM 694 C CA . PHE A 1 90 ? -2.170 -6.784 4.249 1.00 95.50 90 PHE A CA 1
ATOM 695 C C . PHE A 1 90 ? -2.705 -6.211 5.566 1.00 95.50 90 PHE A C 1
ATOM 697 O O . PHE A 1 90 ? -2.707 -6.899 6.583 1.00 95.50 90 PHE A O 1
ATOM 704 N N . ILE A 1 91 ? -3.212 -4.974 5.559 1.00 94.25 91 ILE A N 1
ATOM 705 C CA . ILE A 1 91 ? -3.761 -4.333 6.763 1.00 94.25 91 ILE A CA 1
ATOM 706 C C . ILE A 1 91 ? -4.951 -5.115 7.321 1.00 94.25 91 ILE A C 1
ATOM 708 O O . ILE A 1 91 ? -5.089 -5.248 8.542 1.00 94.25 91 ILE A O 1
ATOM 712 N N . LYS A 1 92 ? -5.801 -5.660 6.446 1.00 93.31 92 LYS A N 1
ATOM 713 C CA . LYS A 1 92 ? -6.916 -6.508 6.863 1.00 93.31 92 LYS A CA 1
ATOM 714 C C . LYS A 1 92 ? -6.418 -7.799 7.518 1.00 93.31 92 LYS A C 1
ATOM 716 O O . LYS A 1 92 ? -6.860 -8.107 8.623 1.00 93.31 92 LYS A O 1
ATOM 721 N N . ALA A 1 93 ? -5.473 -8.496 6.887 1.00 92.81 93 ALA A N 1
ATOM 722 C CA . ALA A 1 93 ? -4.883 -9.723 7.419 1.00 92.81 93 ALA A CA 1
ATOM 723 C C . ALA A 1 93 ? -4.183 -9.483 8.769 1.00 92.81 93 ALA A C 1
ATOM 725 O O . ALA A 1 93 ? -4.422 -10.212 9.732 1.00 92.81 93 ALA A O 1
ATOM 726 N N . LEU A 1 94 ? -3.406 -8.402 8.879 1.00 90.69 94 LEU A N 1
ATOM 727 C CA . LEU A 1 94 ? -2.740 -7.995 10.116 1.00 90.69 94 LEU A CA 1
ATOM 728 C C . LEU A 1 94 ? -3.755 -7.719 11.236 1.00 90.69 94 LEU A C 1
ATOM 730 O O . LEU A 1 94 ? -3.573 -8.164 12.368 1.00 90.69 94 LEU A O 1
ATOM 734 N N . SER A 1 95 ? -4.854 -7.019 10.932 1.00 89.12 95 SER A N 1
ATOM 735 C CA . SER A 1 95 ? -5.918 -6.760 11.910 1.00 89.12 95 SER A CA 1
ATOM 736 C C . SER A 1 95 ? -6.626 -8.038 12.364 1.00 89.12 95 SER A C 1
ATOM 738 O O . SER A 1 95 ? -7.014 -8.138 13.527 1.00 89.12 95 SER A O 1
ATOM 740 N N . GLU A 1 96 ? -6.814 -9.009 11.471 1.00 90.94 96 GLU A N 1
ATOM 741 C CA . GLU A 1 96 ? -7.401 -10.309 11.806 1.00 90.94 96 GLU A CA 1
ATOM 742 C C . GLU A 1 96 ? -6.467 -11.159 12.670 1.00 90.94 96 GLU A C 1
ATOM 744 O O . GLU A 1 96 ? -6.944 -11.842 13.574 1.00 90.94 96 GLU A O 1
ATOM 749 N N . GLN A 1 97 ? -5.155 -11.090 12.441 1.00 86.31 97 GLN A N 1
ATOM 750 C CA . GLN A 1 97 ? -4.160 -11.788 13.252 1.00 86.31 97 GLN A CA 1
ATOM 751 C C . GLN A 1 97 ? -4.104 -11.225 14.678 1.00 86.31 97 GLN A C 1
ATOM 753 O O . GLN A 1 97 ? -4.273 -11.971 15.636 1.00 86.31 97 GLN A O 1
ATOM 758 N N . LEU A 1 98 ? -4.043 -9.897 14.823 1.00 85.06 98 LEU A N 1
ATOM 759 C CA . LEU A 1 98 ? -4.034 -9.231 16.133 1.00 85.06 98 LEU A CA 1
ATOM 760 C C . LEU A 1 98 ? -5.272 -9.530 16.995 1.00 85.06 98 LEU A C 1
ATOM 762 O O . LEU A 1 98 ? -5.196 -9.447 18.215 1.00 85.06 98 LEU A O 1
ATOM 766 N N . LYS A 1 99 ? -6.415 -9.859 16.381 1.00 85.31 99 LYS A N 1
ATOM 767 C CA . LYS A 1 99 ? -7.641 -10.255 17.098 1.00 85.31 99 LYS A CA 1
ATOM 768 C C . LYS A 1 99 ? -7.635 -11.708 17.567 1.00 85.31 99 LYS A C 1
ATOM 770 O O . LYS A 1 99 ? -8.435 -12.047 18.425 1.00 85.31 99 LYS A O 1
ATOM 775 N N . LYS A 1 100 ? -6.823 -12.572 16.955 1.00 74.62 100 LYS A N 1
ATOM 776 C CA . LYS A 1 100 ? -6.705 -13.988 17.337 1.00 74.62 100 LYS A CA 1
ATOM 777 C C . LYS A 1 100 ? -5.738 -14.184 18.503 1.00 74.62 100 LYS A C 1
ATOM 779 O O . LYS A 1 100 ? -5.880 -15.156 19.233 1.00 74.62 100 LYS A O 1
ATOM 784 N N . ASP A 1 101 ? -4.798 -13.256 18.659 1.00 66.69 101 ASP A N 1
ATOM 785 C CA . ASP A 1 101 ? -3.772 -13.267 19.703 1.00 66.69 101 ASP A CA 1
ATOM 786 C C . ASP A 1 101 ? -4.159 -12.442 20.955 1.00 66.69 101 ASP A C 1
ATOM 788 O O . ASP A 1 101 ? -3.341 -12.297 21.866 1.00 66.69 101 ASP A O 1
ATOM 792 N N . ALA A 1 102 ? -5.380 -11.889 20.998 1.00 57.03 102 ALA A N 1
ATOM 793 C CA . ALA A 1 102 ? -5.927 -11.062 22.082 1.00 57.03 102 ALA A CA 1
ATOM 794 C C . ALA A 1 102 ? -7.090 -11.764 22.796 1.00 57.03 102 ALA A C 1
ATOM 796 O O . ALA A 1 102 ? -7.154 -11.655 24.042 1.00 57.03 102 ALA A O 1
#

Sequence (102 aa):
MADNKLLDLFEEFLIDCGYSQVTPSGLPSTVPQYIHAIKKVCDAERVSLITLPKCIDQIVKKYDVGGEKELVGKQGHSTVINALKRYAEFIKALSEQLKKDA

Secondary structure (DSSP, 8-state):
-HHHHHHHHHHHHHHHTT--SB-TTS-B-HHHHHHHHHHHHHHHHT--TTTHHHHHHHHHHHHSTTSTTHHHHTHHHHHHHHHHHHHHHHHHHHHHHHHH--

pLDDT: mean 90.89, std 7.41, range [57.03, 96.88]

Foldseek 3Di:
DVQVVLLVLLLVLCVVVVWDQADPVGHGGLSVLLSVLLVVLCVVVVHGNVCCLVCLVVSLQQCPPPHVNVVVCCPPNSSNSVSSVSSNVSSVVVVVVVVVVD